Protein AF-A0A2S7N0W4-F1 (afdb_monomer)

Organism: NCBI:txid2064768

Radius of gyration: 21.71 Å; Cα contacts (8 Å, |Δi|>4): 90; chains: 1; bounding box: 69×55×44 Å

pLDDT: mean 78.43, std 17.87, 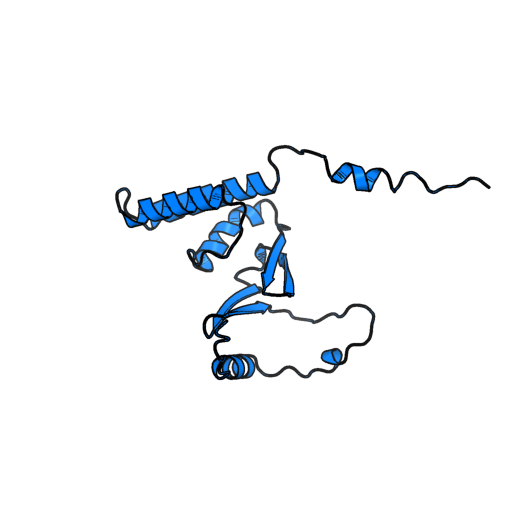range [34.09, 97.31]

Sequence (166 aa):
KIHQSSHARYFEDFLKFVEYGESKQEIMKNHVMEMVQEHIGEVYEPESEERRQFEEAIEIWADSPKRELQEKLSTEQVVEAAAQLVEREPEVELKMKLDSTSIKGLLADFGETIHLAKINNRYVLLIEADTILFEKGFSPIEFHKPDDLHQVIEKISKKSYEANTF

Structure (mmCIF, N/CA/C/O backbone):
data_AF-A0A2S7N0W4-F1
#
_entry.id   AF-A0A2S7N0W4-F1
#
loop_
_atom_site.group_PDB
_atom_site.id
_atom_site.type_symbol
_atom_site.label_atom_id
_atom_site.label_alt_id
_atom_site.label_comp_id
_atom_site.label_asym_id
_atom_site.label_entity_id
_atom_site.label_seq_id
_atom_site.pdbx_PDB_ins_code
_atom_site.Cartn_x
_atom_site.Cartn_y
_atom_site.Cartn_z
_atom_site.occupancy
_atom_site.B_iso_or_equiv
_atom_site.auth_seq_id
_atom_site.auth_comp_id
_atom_site.auth_asym_id
_atom_site.auth_atom_id
_atom_site.pdbx_PDB_model_num
ATOM 1 N N . LYS A 1 1 ? 53.381 -5.540 -13.254 1.00 44.50 1 LYS A N 1
ATOM 2 C CA . LYS A 1 1 ? 52.513 -5.237 -12.089 1.00 44.50 1 LYS A CA 1
ATOM 3 C C . LYS A 1 1 ? 52.206 -3.748 -12.100 1.00 44.50 1 LYS A C 1
ATOM 5 O O . LYS A 1 1 ? 53.117 -2.977 -11.843 1.00 44.50 1 LYS A O 1
ATOM 10 N N . ILE A 1 2 ? 50.973 -3.359 -12.419 1.00 34.09 2 ILE A N 1
ATOM 11 C CA . ILE A 1 2 ? 50.453 -2.008 -12.173 1.00 34.09 2 ILE A CA 1
ATOM 12 C C . ILE A 1 2 ? 49.062 -2.213 -11.571 1.00 34.09 2 ILE A C 1
ATOM 14 O O . ILE A 1 2 ? 48.232 -2.900 -12.160 1.00 34.09 2 ILE A O 1
ATOM 18 N N . HIS A 1 3 ? 48.877 -1.723 -10.347 1.00 39.50 3 HIS A N 1
ATOM 19 C CA . HIS A 1 3 ? 47.641 -1.832 -9.582 1.00 39.50 3 HIS A CA 1
ATOM 20 C C . HIS A 1 3 ? 46.567 -0.934 -10.205 1.00 39.50 3 HIS A C 1
ATOM 22 O O . HIS A 1 3 ? 46.646 0.287 -10.104 1.00 39.50 3 HIS A O 1
ATOM 28 N N . GLN A 1 4 ? 45.549 -1.540 -10.813 1.00 49.53 4 GLN A N 1
ATOM 29 C CA . GLN A 1 4 ? 44.242 -0.913 -10.977 1.00 49.53 4 GLN A CA 1
ATOM 30 C C . GLN A 1 4 ? 43.374 -1.293 -9.781 1.00 49.53 4 GLN A C 1
ATOM 32 O O . GLN A 1 4 ? 42.895 -2.420 -9.723 1.00 49.53 4 GLN A O 1
ATOM 37 N N . SER A 1 5 ? 43.191 -0.362 -8.843 1.00 45.81 5 SER A N 1
ATOM 38 C CA . SER A 1 5 ? 42.077 -0.362 -7.881 1.00 45.81 5 SER A CA 1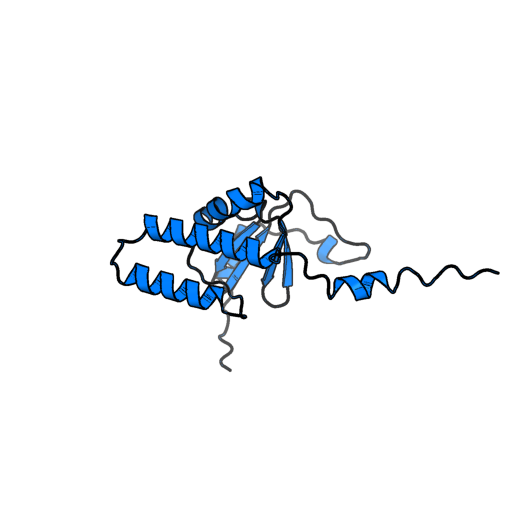
ATOM 39 C C . SER A 1 5 ? 42.255 0.784 -6.880 1.00 45.81 5 SER A C 1
ATOM 41 O O . SER A 1 5 ? 42.742 0.569 -5.772 1.00 45.81 5 SER A O 1
ATOM 43 N N . SER A 1 6 ? 41.883 2.010 -7.255 1.00 43.06 6 SER A N 1
ATOM 44 C CA . SER A 1 6 ? 41.698 3.080 -6.256 1.00 43.06 6 SER A CA 1
ATOM 45 C C . SER A 1 6 ? 40.728 4.204 -6.639 1.00 43.06 6 SER A C 1
ATOM 47 O O . SER A 1 6 ? 40.451 5.040 -5.791 1.00 43.06 6 SER A O 1
ATOM 49 N N . HIS A 1 7 ? 40.151 4.231 -7.847 1.00 39.88 7 HIS A N 1
ATOM 50 C CA . HIS A 1 7 ? 39.230 5.315 -8.239 1.00 39.88 7 HIS A CA 1
ATOM 51 C C . HIS A 1 7 ? 37.742 5.058 -7.936 1.00 39.88 7 HIS A C 1
ATOM 53 O O . HIS A 1 7 ? 36.959 5.998 -7.957 1.00 39.88 7 HIS A O 1
ATOM 59 N N . ALA A 1 8 ? 37.340 3.826 -7.599 1.00 47.44 8 ALA A N 1
ATOM 60 C CA . ALA A 1 8 ? 35.926 3.513 -7.355 1.00 47.44 8 ALA A CA 1
ATOM 61 C C . ALA A 1 8 ? 35.442 3.838 -5.926 1.00 47.44 8 ALA A C 1
ATOM 63 O O . ALA A 1 8 ? 34.251 4.021 -5.723 1.00 47.44 8 ALA A O 1
ATOM 64 N N . ARG A 1 9 ? 36.342 3.954 -4.934 1.00 45.31 9 ARG A N 1
ATOM 65 C CA . ARG A 1 9 ? 35.944 4.225 -3.534 1.00 45.31 9 ARG A CA 1
ATOM 66 C C . ARG A 1 9 ? 35.766 5.705 -3.193 1.00 45.31 9 ARG A C 1
ATOM 68 O O . ARG A 1 9 ? 35.124 6.006 -2.201 1.00 45.31 9 ARG A O 1
ATOM 75 N N . TYR A 1 10 ? 36.284 6.621 -4.012 1.00 41.38 10 TYR A N 1
ATOM 76 C CA . TYR A 1 10 ? 36.114 8.062 -3.787 1.00 41.38 10 TYR A CA 1
ATOM 77 C C . TYR A 1 10 ? 34.826 8.630 -4.406 1.00 41.38 10 TYR A C 1
ATOM 79 O O . TYR A 1 10 ? 34.428 9.730 -4.045 1.00 41.38 10 TYR A O 1
ATOM 87 N N . PHE A 1 11 ? 34.154 7.892 -5.298 1.00 37.53 11 PHE A N 1
ATOM 88 C CA . PHE A 1 11 ? 32.873 8.316 -5.878 1.00 37.53 11 PHE A CA 1
ATOM 89 C C . PHE A 1 11 ? 31.672 8.012 -4.966 1.00 37.53 11 PHE A C 1
ATOM 91 O O . PHE A 1 11 ? 30.728 8.797 -4.933 1.00 37.53 11 PHE A O 1
ATOM 98 N N . GLU A 1 12 ? 31.711 6.926 -4.184 1.00 41.00 12 GLU A N 1
ATOM 99 C CA . GLU A 1 12 ? 30.612 6.566 -3.268 1.00 41.00 12 GLU A CA 1
ATOM 100 C C . GLU A 1 12 ? 30.524 7.491 -2.044 1.00 41.00 12 GLU A C 1
ATOM 102 O O . GLU A 1 12 ? 29.425 7.808 -1.591 1.00 41.00 12 GLU A O 1
ATOM 107 N N . ASP A 1 13 ? 31.656 8.000 -1.549 1.00 43.09 13 ASP A N 1
ATOM 108 C CA . ASP A 1 13 ? 31.664 8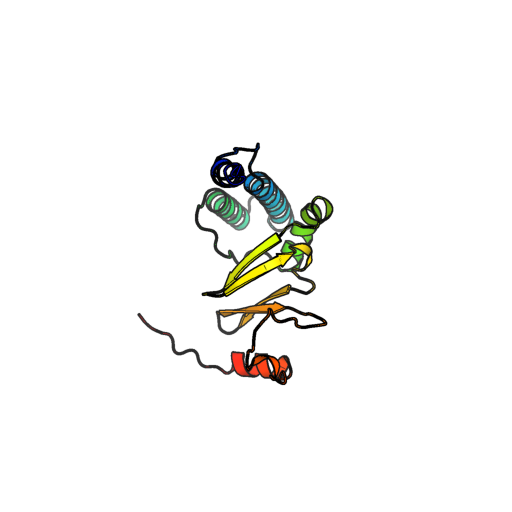.935 -0.416 1.00 43.09 13 ASP A CA 1
ATOM 109 C C . ASP A 1 13 ? 31.321 10.384 -0.815 1.00 43.09 13 ASP A C 1
ATOM 111 O O . ASP A 1 13 ? 30.942 11.181 0.043 1.00 43.09 13 ASP A O 1
ATOM 115 N N . PHE A 1 14 ? 31.370 10.724 -2.110 1.00 38.53 14 PHE A N 1
ATOM 116 C CA . PHE A 1 14 ? 30.989 12.050 -2.616 1.00 38.53 14 PHE A CA 1
ATOM 117 C C . PHE A 1 14 ? 29.483 12.205 -2.881 1.00 38.53 14 PHE A C 1
ATOM 119 O O . PHE A 1 14 ? 28.991 13.329 -2.884 1.00 38.53 14 PHE A O 1
ATOM 126 N N . LEU A 1 15 ? 28.720 11.111 -3.017 1.00 40.25 15 LEU A N 1
ATOM 127 C CA . LEU A 1 15 ? 27.255 11.166 -3.166 1.00 40.25 15 LEU A CA 1
ATOM 128 C C . LEU A 1 15 ? 26.507 11.451 -1.854 1.00 40.25 15 LEU A C 1
ATOM 130 O O . LEU A 1 15 ? 25.312 11.730 -1.882 1.00 40.25 15 LEU A O 1
ATOM 134 N N . LYS A 1 16 ? 27.192 11.428 -0.704 1.00 46.66 16 LYS A N 1
ATOM 135 C CA . LYS A 1 16 ? 26.603 11.823 0.588 1.00 46.66 16 LYS A CA 1
ATOM 136 C C . LYS A 1 16 ? 26.457 13.340 0.764 1.00 46.66 16 LYS A C 1
ATOM 138 O O . LYS A 1 16 ? 25.815 13.752 1.723 1.00 46.66 16 LYS A O 1
ATOM 143 N N . PHE A 1 17 ? 27.039 14.151 -0.128 1.00 43.16 17 PHE A N 1
ATOM 144 C CA . PHE A 1 17 ? 27.136 15.607 0.043 1.00 43.16 17 PHE A CA 1
ATOM 145 C C . PHE A 1 17 ? 26.900 16.423 -1.236 1.00 43.16 17 PHE A C 1
ATOM 147 O O . PHE A 1 17 ? 27.322 17.576 -1.300 1.00 43.16 17 PHE A O 1
ATOM 154 N N . VAL A 1 18 ? 26.235 15.872 -2.258 1.00 35.34 18 VAL A N 1
ATOM 155 C CA . VAL A 1 18 ? 25.816 16.705 -3.395 1.00 35.34 18 VAL A CA 1
ATOM 156 C C . VAL A 1 18 ? 24.429 17.279 -3.119 1.00 35.34 18 VAL A C 1
ATOM 158 O O . VAL A 1 18 ? 23.417 16.626 -3.364 1.00 35.34 18 VAL A O 1
ATOM 161 N N . GLU A 1 19 ? 24.402 18.501 -2.583 1.00 46.00 19 GLU A N 1
ATOM 162 C CA . GLU A 1 19 ? 23.231 19.384 -2.606 1.00 46.00 19 GLU A CA 1
ATOM 163 C C . GLU A 1 19 ? 22.902 19.706 -4.074 1.00 46.00 19 GLU A C 1
ATOM 165 O O . GLU A 1 19 ? 23.495 20.584 -4.701 1.00 46.00 19 GLU A O 1
ATOM 170 N N . TYR A 1 20 ? 21.992 18.925 -4.653 1.00 39.12 20 TYR A N 1
ATOM 171 C CA . TYR A 1 20 ? 21.408 19.172 -5.968 1.00 39.12 20 TYR A CA 1
ATOM 172 C C . TYR A 1 20 ? 20.078 19.908 -5.789 1.00 39.12 20 TYR A C 1
ATOM 174 O O . TYR A 1 20 ? 19.070 19.248 -5.566 1.00 39.12 20 TYR A O 1
ATOM 182 N N . GLY A 1 21 ? 20.078 21.240 -5.925 1.00 47.44 21 GLY A N 1
ATOM 183 C CA . GLY A 1 21 ? 18.851 22.054 -6.014 1.00 47.44 21 GLY A CA 1
ATOM 184 C C . GLY A 1 21 ? 17.870 21.858 -4.850 1.00 47.44 21 GLY A C 1
ATOM 185 O O . GLY A 1 21 ? 18.240 21.300 -3.820 1.00 47.44 21 GLY A O 1
ATOM 186 N N . GLU A 1 22 ? 16.617 22.301 -5.003 1.00 43.59 22 GLU A N 1
ATOM 187 C CA . GLU A 1 22 ? 15.536 21.769 -4.159 1.00 43.59 22 GLU A CA 1
ATOM 188 C C . GLU A 1 22 ? 15.622 20.241 -4.217 1.00 43.59 22 GLU A C 1
ATOM 190 O O . GLU A 1 22 ? 15.661 19.648 -5.303 1.00 43.59 22 GLU A O 1
ATOM 195 N N . SER A 1 23 ? 15.725 19.590 -3.059 1.00 64.88 23 SER A N 1
ATOM 196 C CA . SER A 1 23 ? 15.857 18.134 -3.035 1.00 64.88 23 SER A CA 1
ATOM 197 C C . SER A 1 23 ? 14.649 17.511 -3.752 1.00 64.88 23 SER A C 1
ATOM 199 O O . SER A 1 23 ? 13.545 18.045 -3.678 1.00 64.88 23 SER A O 1
ATOM 201 N N . LYS A 1 24 ? 14.787 16.349 -4.410 1.00 61.50 24 LYS A N 1
ATOM 202 C CA . LYS A 1 24 ? 13.616 15.625 -4.966 1.00 61.50 24 LYS A CA 1
ATOM 203 C C . LYS A 1 24 ? 12.465 15.496 -3.947 1.00 61.50 24 LYS A C 1
ATOM 205 O O . LYS A 1 24 ? 11.30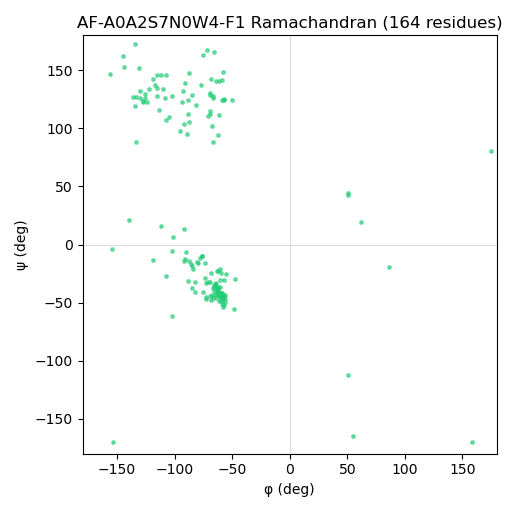1 15.451 -4.321 1.00 61.50 24 LYS A O 1
ATOM 210 N N . GLN A 1 25 ? 12.801 15.453 -2.655 1.00 62.12 25 GLN A N 1
ATOM 211 C CA . GLN A 1 25 ? 11.851 15.427 -1.544 1.00 62.12 25 GLN A CA 1
ATOM 212 C C . GLN A 1 25 ? 11.112 16.755 -1.335 1.00 62.12 25 GLN A C 1
ATOM 214 O O . GLN A 1 25 ? 9.962 16.742 -0.917 1.00 62.12 25 GLN A O 1
ATOM 219 N N . GLU A 1 26 ? 11.749 17.885 -1.615 1.00 70.62 26 GLU A N 1
ATOM 220 C CA . GLU A 1 26 ? 11.170 19.226 -1.533 1.00 70.62 26 GLU A CA 1
ATOM 221 C C . GLU A 1 26 ? 10.228 19.497 -2.708 1.00 70.62 26 GLU A C 1
ATOM 223 O O . GLU A 1 26 ? 9.110 19.952 -2.493 1.00 70.62 26 GLU A O 1
ATOM 228 N N . ILE A 1 27 ? 10.601 19.068 -3.918 1.00 69.62 27 ILE A N 1
ATOM 229 C CA . ILE A 1 27 ? 9.700 19.069 -5.085 1.00 69.62 27 ILE A CA 1
ATOM 230 C C . ILE A 1 27 ? 8.460 18.210 -4.796 1.00 69.62 27 ILE A C 1
ATOM 232 O O . ILE A 1 27 ? 7.330 18.641 -5.013 1.00 69.62 27 ILE A O 1
ATOM 236 N N . MET A 1 28 ? 8.670 17.012 -4.242 1.00 67.50 28 MET A N 1
ATOM 237 C CA . MET A 1 28 ? 7.593 16.115 -3.821 1.00 67.50 28 MET A CA 1
ATOM 238 C C . MET A 1 28 ? 6.710 16.746 -2.737 1.00 67.50 28 MET A C 1
ATOM 240 O O . MET A 1 28 ? 5.488 16.669 -2.818 1.00 67.50 28 MET A O 1
ATOM 244 N N . LYS A 1 29 ? 7.322 17.385 -1.730 1.00 72.38 29 LYS A N 1
ATOM 245 C CA . LYS A 1 29 ? 6.616 18.100 -0.659 1.00 72.38 29 LYS A CA 1
ATOM 246 C C . LYS A 1 29 ? 5.724 19.180 -1.259 1.00 72.38 29 LYS A C 1
ATOM 248 O O . LYS A 1 29 ? 4.533 19.170 -0.986 1.00 72.38 29 LYS A O 1
ATOM 253 N N . ASN A 1 30 ? 6.276 20.063 -2.088 1.00 75.81 30 ASN A N 1
ATOM 254 C CA . ASN A 1 30 ? 5.538 21.174 -2.687 1.00 75.81 30 ASN A CA 1
ATOM 255 C C . ASN A 1 30 ? 4.357 20.677 -3.526 1.00 75.81 30 ASN A C 1
ATOM 257 O O . ASN A 1 30 ? 3.258 21.205 -3.400 1.00 75.81 30 ASN A O 1
ATOM 261 N N . HIS A 1 31 ? 4.556 19.611 -4.302 1.00 70.44 31 HIS A N 1
ATOM 262 C CA . HIS A 1 31 ? 3.493 19.043 -5.123 1.00 70.44 31 HIS A CA 1
ATOM 263 C C . HIS A 1 31 ? 2.368 18.407 -4.294 1.00 70.44 31 HIS A C 1
ATOM 265 O O . HIS A 1 31 ? 1.194 18.640 -4.567 1.00 70.44 31 HIS A O 1
ATOM 271 N N . VAL A 1 32 ? 2.709 17.651 -3.243 1.00 72.06 32 VAL A N 1
ATOM 272 C CA . VAL A 1 32 ? 1.709 17.105 -2.309 1.00 72.06 32 VAL A CA 1
ATOM 273 C C . VAL A 1 32 ? 0.973 18.235 -1.587 1.00 72.06 32 VAL A C 1
ATOM 275 O O . VAL A 1 32 ? -0.237 18.161 -1.420 1.00 72.06 32 VAL A O 1
ATOM 278 N N . MET A 1 33 ? 1.672 19.297 -1.182 1.00 77.38 33 MET A N 1
ATOM 279 C CA . MET A 1 33 ? 1.057 20.457 -0.531 1.00 77.38 33 MET A CA 1
ATOM 280 C C . MET A 1 33 ? 0.041 21.158 -1.437 1.00 77.38 33 MET A C 1
ATOM 282 O O . MET A 1 33 ? -1.069 21.421 -0.989 1.00 77.38 33 MET A O 1
ATOM 286 N N . GLU A 1 34 ? 0.410 21.436 -2.688 1.00 76.25 34 GLU A N 1
ATOM 287 C CA . GLU A 1 34 ? -0.448 22.095 -3.683 1.00 76.25 34 GLU A CA 1
ATOM 288 C C . GLU A 1 34 ? -1.748 21.313 -3.895 1.00 76.25 34 GLU A C 1
ATOM 290 O O . GLU A 1 34 ? -2.844 21.828 -3.710 1.00 76.25 34 GLU A O 1
ATOM 295 N N . MET A 1 35 ? -1.620 20.023 -4.157 1.00 71.38 35 MET A N 1
ATOM 296 C CA . MET A 1 35 ? -2.735 19.104 -4.361 1.00 71.38 35 MET A CA 1
ATOM 297 C C . MET A 1 35 ? -3.628 18.948 -3.125 1.00 71.38 35 MET A C 1
ATOM 299 O O . MET A 1 35 ? -4.852 18.932 -3.239 1.00 71.38 35 MET A O 1
ATOM 303 N N . VAL A 1 36 ? -3.051 18.828 -1.926 1.00 73.56 36 VAL A N 1
ATOM 304 C CA . VAL A 1 36 ? -3.858 18.740 -0.703 1.00 73.56 36 VAL A CA 1
ATOM 30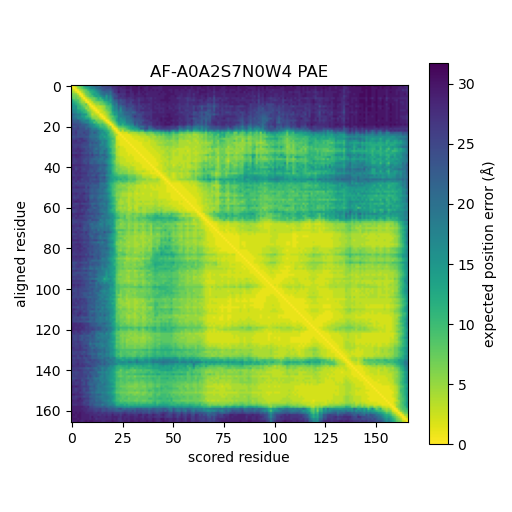5 C C . VAL A 1 36 ? -4.601 20.061 -0.465 1.00 73.56 36 VAL A C 1
ATOM 307 O O . VAL A 1 36 ? -5.756 20.036 -0.045 1.00 73.56 36 VAL A O 1
ATOM 310 N N . GLN A 1 37 ? -3.989 21.209 -0.769 1.00 76.44 37 GLN A N 1
ATOM 311 C CA . GLN A 1 37 ? -4.649 22.517 -0.699 1.00 76.44 37 GLN A CA 1
ATOM 312 C C . GLN A 1 37 ? -5.789 22.652 -1.716 1.00 76.44 37 GLN A C 1
ATOM 314 O O . GLN A 1 37 ? -6.866 23.125 -1.348 1.00 76.44 37 GLN A O 1
ATOM 319 N N . GLU A 1 38 ? -5.585 22.212 -2.960 1.00 76.00 38 GLU A N 1
ATOM 320 C CA . GLU A 1 38 ? -6.640 22.139 -3.981 1.00 76.00 38 GLU A CA 1
ATOM 321 C C . GLU A 1 38 ? -7.807 21.282 -3.479 1.00 76.00 38 GLU A C 1
ATOM 323 O O . GLU A 1 38 ? -8.949 21.741 -3.450 1.00 76.00 38 GLU A O 1
ATOM 328 N N . HIS A 1 39 ? -7.508 20.091 -2.958 1.00 72.81 39 HIS A N 1
ATOM 329 C CA . HIS A 1 39 ? -8.506 19.169 -2.430 1.00 72.81 39 HIS A CA 1
ATOM 330 C C . HIS A 1 39 ? -9.316 19.752 -1.258 1.00 72.81 39 HIS A C 1
ATOM 332 O O . HIS A 1 39 ? -10.542 19.628 -1.214 1.00 72.81 39 HIS A O 1
ATOM 338 N N . ILE A 1 40 ? -8.658 20.430 -0.312 1.00 75.19 40 ILE A N 1
ATOM 339 C CA . ILE A 1 40 ? -9.346 21.131 0.783 1.00 75.19 40 ILE A CA 1
ATOM 340 C C . ILE A 1 40 ? -10.307 22.185 0.232 1.00 75.19 40 ILE A C 1
ATOM 342 O O . ILE A 1 40 ? -11.422 22.324 0.738 1.00 75.19 40 ILE A O 1
ATOM 346 N N . GLY A 1 41 ? -9.863 22.932 -0.782 1.00 78.06 41 GLY A N 1
ATOM 347 C CA . GLY A 1 41 ? -10.649 23.978 -1.424 1.00 78.06 41 GLY A CA 1
ATOM 348 C C . GLY A 1 41 ? -11.942 23.465 -2.053 1.00 78.06 41 GLY A C 1
ATOM 349 O O . GLY A 1 41 ? -12.923 24.206 -2.087 1.00 78.06 41 GLY A O 1
ATOM 350 N N . GLU A 1 42 ? -11.954 22.214 -2.510 1.00 77.88 42 GLU A N 1
ATOM 351 C CA . GLU A 1 42 ? -13.125 21.565 -3.104 1.00 77.88 42 GLU A CA 1
ATOM 352 C C . GLU A 1 42 ? -14.064 20.937 -2.067 1.00 77.88 42 GLU A C 1
ATOM 354 O O . GLU A 1 42 ? -15.283 20.965 -2.242 1.00 77.88 42 GLU A O 1
ATOM 359 N N . VAL A 1 43 ? -13.516 20.358 -0.994 1.00 76.62 43 VAL A N 1
ATOM 360 C CA . VAL A 1 43 ? -14.299 19.578 -0.018 1.00 76.62 43 VAL A CA 1
ATOM 361 C C . VAL A 1 43 ? -14.874 20.430 1.110 1.00 76.62 43 VAL A C 1
ATOM 363 O O . VAL A 1 43 ? -15.947 20.104 1.623 1.00 76.62 43 VAL A O 1
ATOM 366 N N . TYR A 1 44 ? -14.191 21.503 1.514 1.00 80.75 44 TYR A N 1
ATOM 367 C CA . TYR A 1 44 ? -14.560 22.276 2.699 1.00 80.75 44 TYR A CA 1
ATOM 368 C C . TYR A 1 44 ? -14.907 23.734 2.386 1.00 80.75 44 TYR A C 1
ATOM 370 O O . TYR A 1 44 ? -14.250 24.410 1.592 1.00 80.75 44 TYR A O 1
ATOM 378 N N . GLU A 1 45 ? -15.906 24.251 3.105 1.00 85.50 45 GLU A N 1
ATOM 379 C CA . GLU A 1 45 ? -16.283 25.665 3.058 1.00 85.50 45 GLU A CA 1
ATOM 380 C C . GLU A 1 45 ? -15.094 26.571 3.461 1.00 85.50 45 GLU A C 1
ATOM 382 O O . GLU A 1 45 ? -14.357 26.237 4.392 1.00 85.50 45 GLU A O 1
ATOM 387 N N . PRO A 1 46 ? -14.884 27.735 2.815 1.00 80.44 46 PRO A N 1
ATOM 388 C CA . PRO A 1 46 ? -13.693 28.568 3.030 1.00 80.44 46 PRO A CA 1
ATOM 389 C C . PRO A 1 46 ? -13.437 29.024 4.471 1.00 80.44 46 PRO A C 1
ATOM 391 O O . PRO A 1 46 ? -12.287 29.195 4.858 1.00 80.44 46 PRO A O 1
ATOM 394 N N . GLU A 1 47 ? -14.489 29.217 5.265 1.00 86.12 47 GLU A N 1
ATOM 395 C CA . GLU A 1 47 ? -14.397 29.669 6.662 1.00 86.12 47 GLU A CA 1
ATOM 396 C C . GLU A 1 47 ? -14.810 28.574 7.659 1.00 86.12 47 GLU A C 1
ATOM 398 O O . GLU A 1 47 ? -15.099 28.857 8.823 1.00 86.12 47 GLU A O 1
ATOM 403 N N . SER A 1 48 ? -14.878 27.320 7.205 1.00 89.75 48 SER A N 1
ATOM 404 C CA . SER A 1 48 ? -15.214 26.192 8.069 1.00 89.75 48 SER A CA 1
ATOM 405 C C . SER A 1 48 ? -14.096 25.937 9.084 1.00 89.75 48 SER A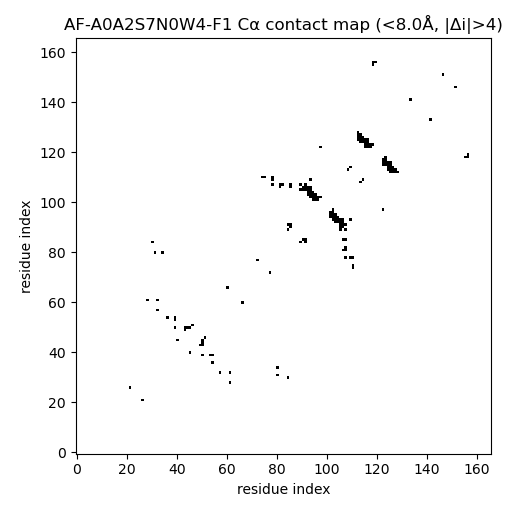 C 1
ATOM 407 O O . SER A 1 48 ? -12.902 26.047 8.796 1.00 89.75 48 SER A O 1
ATOM 409 N N . GLU A 1 49 ? -14.496 25.573 10.299 1.00 85.69 49 GLU A N 1
ATOM 410 C CA . GLU A 1 49 ? -13.550 25.211 11.353 1.00 85.69 49 GLU A CA 1
ATOM 411 C C . GLU A 1 49 ? -12.796 23.920 10.984 1.00 85.69 49 GLU A C 1
ATOM 413 O O . GLU A 1 49 ? -11.601 23.800 11.245 1.00 85.69 49 GLU A O 1
ATOM 418 N N . GLU A 1 50 ? -13.456 22.982 10.298 1.00 81.00 50 GLU A N 1
ATOM 419 C CA . GLU A 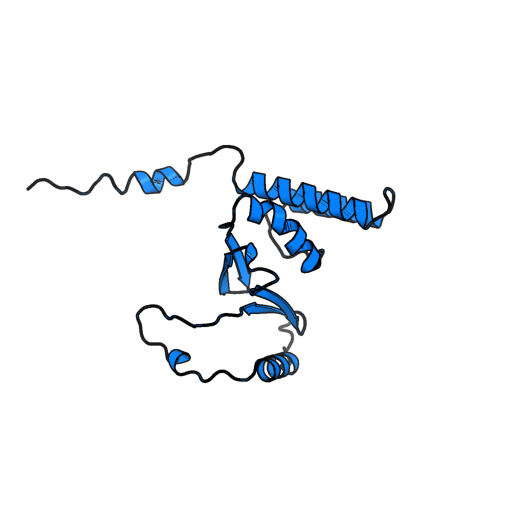1 50 ? -12.842 21.750 9.793 1.00 81.00 50 GLU A CA 1
ATOM 420 C C . GLU A 1 50 ? -11.734 22.029 8.771 1.00 81.00 50 GLU A C 1
ATOM 422 O O . GLU A 1 50 ? -10.667 21.416 8.845 1.00 81.00 50 GLU A O 1
ATOM 427 N N . ARG A 1 51 ? -11.955 22.983 7.856 1.00 84.12 51 ARG A N 1
ATOM 428 C CA . ARG A 1 51 ? -10.947 23.431 6.888 1.00 84.12 51 ARG A CA 1
ATOM 429 C C . ARG A 1 51 ? -9.708 23.965 7.590 1.00 84.12 51 ARG A C 1
ATOM 431 O O . ARG A 1 51 ? -8.598 23.520 7.306 1.00 84.12 51 ARG A O 1
ATOM 438 N N . ARG A 1 52 ? -9.908 24.881 8.538 1.00 84.25 52 ARG A N 1
ATOM 439 C CA . ARG A 1 52 ? -8.822 25.517 9.287 1.00 84.25 52 ARG A CA 1
ATOM 440 C C . ARG A 1 52 ? -7.994 24.497 10.069 1.00 84.25 52 ARG A C 1
ATOM 442 O O . ARG A 1 52 ? -6.769 24.561 10.053 1.00 84.25 52 ARG A O 1
ATOM 449 N N . GLN A 1 53 ? -8.654 23.536 10.716 1.00 83.25 53 GLN A N 1
ATOM 450 C CA . GLN A 1 53 ? -7.979 22.450 11.433 1.00 83.25 53 GLN A CA 1
ATOM 451 C C . GLN A 1 53 ? -7.180 21.543 10.494 1.00 83.25 53 GLN A C 1
ATOM 453 O O . GLN A 1 53 ? -6.105 21.067 10.861 1.00 8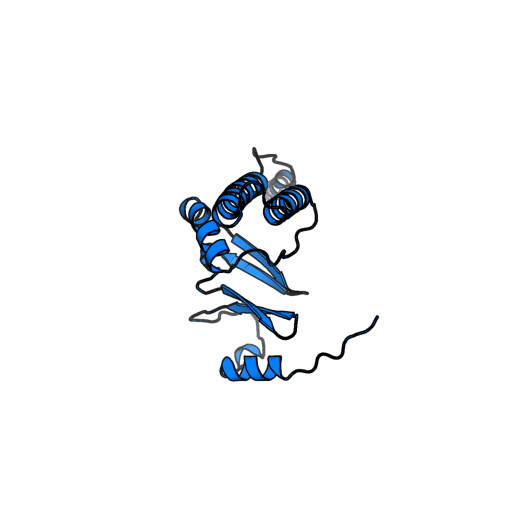3.25 53 GLN A O 1
ATOM 458 N N . PHE A 1 54 ? -7.690 21.290 9.288 1.00 78.69 54 PHE A N 1
ATOM 459 C CA . PHE A 1 54 ? -6.979 20.503 8.289 1.00 78.69 54 PHE A CA 1
ATOM 460 C C . PHE A 1 54 ? -5.748 21.257 7.768 1.00 78.69 54 PHE A C 1
ATOM 462 O O . PHE A 1 54 ? -4.662 20.684 7.742 1.00 78.69 54 PHE A O 1
ATOM 469 N N . GLU A 1 55 ? -5.891 22.533 7.403 1.00 82.94 55 GLU A N 1
ATOM 470 C CA . GLU A 1 55 ? -4.787 23.389 6.944 1.00 82.94 55 GLU A CA 1
ATOM 471 C C . GLU A 1 55 ? -3.661 23.459 7.991 1.00 82.94 55 GLU A C 1
ATOM 473 O O . GLU A 1 55 ? -2.504 23.186 7.666 1.00 82.94 55 GLU A O 1
ATOM 478 N N . GLU A 1 56 ? -3.999 23.682 9.266 1.00 83.69 56 GLU A N 1
ATOM 479 C CA . GLU A 1 56 ? -3.035 23.661 10.376 1.00 83.69 56 GLU A CA 1
ATOM 480 C C . GLU A 1 56 ? -2.343 22.291 10.516 1.00 83.69 56 GLU A C 1
ATOM 482 O O . GLU A 1 56 ? -1.125 22.209 10.696 1.00 83.69 56 GLU A O 1
ATOM 487 N N . ALA A 1 57 ? -3.087 21.187 10.380 1.00 79.12 57 ALA A N 1
ATOM 488 C CA . ALA A 1 57 ? -2.519 19.842 10.448 1.00 79.12 57 ALA A CA 1
ATOM 489 C C . ALA A 1 57 ? -1.531 19.556 9.303 1.00 79.12 57 ALA A C 1
ATOM 491 O O . ALA A 1 57 ? -0.526 18.872 9.522 1.00 79.12 57 ALA A O 1
ATOM 492 N N . ILE A 1 58 ? -1.783 20.079 8.099 1.00 78.62 58 ILE A N 1
ATOM 493 C CA . ILE A 1 58 ? -0.854 19.944 6.974 1.00 78.62 58 ILE A CA 1
ATOM 494 C C . ILE A 1 58 ? 0.406 20.766 7.220 1.00 78.62 58 ILE A C 1
ATOM 496 O O . ILE A 1 58 ? 1.492 20.251 6.978 1.00 78.62 58 ILE A O 1
ATOM 500 N N . GLU A 1 59 ? 0.301 22.007 7.697 1.00 80.31 59 GLU A N 1
ATOM 501 C CA . GLU A 1 59 ? 1.478 22.835 8.000 1.00 80.31 59 GLU A CA 1
ATOM 502 C C . GLU A 1 59 ? 2.384 22.140 9.026 1.00 80.31 59 GLU A C 1
ATOM 504 O O . GLU A 1 59 ? 3.593 22.004 8.823 1.00 80.31 59 GLU A O 1
ATOM 509 N N . ILE A 1 60 ? 1.786 21.574 10.078 1.00 80.12 60 ILE A N 1
ATOM 510 C CA . ILE A 1 60 ? 2.507 20.770 11.071 1.00 80.12 60 ILE A CA 1
ATOM 511 C C . ILE A 1 60 ? 3.136 19.525 10.421 1.00 80.12 60 ILE A C 1
ATOM 513 O O . ILE A 1 60 ? 4.280 19.174 10.722 1.00 80.12 60 ILE A O 1
ATOM 517 N N . TRP A 1 61 ? 2.426 18.840 9.521 1.00 79.19 61 TRP A N 1
ATOM 518 C CA . TRP A 1 61 ? 2.944 17.673 8.796 1.00 79.19 61 TRP A CA 1
ATOM 519 C C . TRP A 1 61 ? 4.084 18.024 7.826 1.00 79.19 61 TRP A C 1
ATOM 521 O O . TRP A 1 61 ? 5.044 17.256 7.684 1.00 79.19 61 TRP A O 1
ATOM 531 N N . ALA A 1 62 ? 4.002 19.174 7.164 1.00 75.31 62 ALA A N 1
ATOM 532 C CA . ALA A 1 62 ? 4.969 19.669 6.194 1.00 75.31 62 ALA A CA 1
ATOM 533 C C . ALA A 1 62 ? 6.349 19.846 6.841 1.00 75.31 62 ALA A C 1
ATOM 535 O O . ALA A 1 62 ? 7.371 19.520 6.219 1.00 75.31 62 ALA A O 1
ATOM 536 N N . ASP A 1 63 ? 6.359 20.281 8.100 1.00 77.25 63 ASP A N 1
ATOM 537 C CA . ASP A 1 63 ? 7.562 20.572 8.880 1.00 77.25 63 ASP A CA 1
ATOM 538 C C . ASP A 1 63 ? 7.921 19.468 9.888 1.00 77.25 63 ASP A C 1
ATOM 540 O O . ASP A 1 63 ? 8.997 19.483 10.492 1.00 77.25 63 ASP A O 1
ATOM 544 N N . SER A 1 64 ? 7.066 18.452 10.036 1.00 71.12 64 SER A N 1
ATOM 545 C CA . SER A 1 64 ? 7.345 17.296 10.881 1.00 71.12 64 SER A CA 1
ATOM 546 C C . SER A 1 64 ? 8.460 16.418 10.286 1.00 71.12 64 S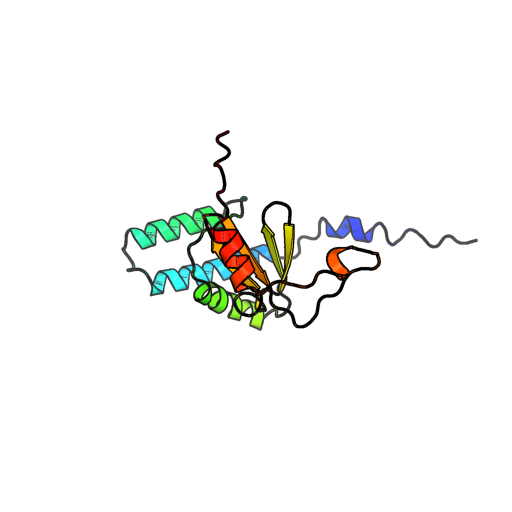ER A C 1
ATOM 548 O O . SER A 1 64 ? 8.350 15.940 9.151 1.00 71.12 64 SER A O 1
ATOM 550 N N . PRO A 1 65 ? 9.504 16.080 11.069 1.00 64.88 65 PRO A N 1
ATOM 551 C CA . PRO A 1 65 ? 10.500 15.088 10.668 1.00 64.88 65 PRO A CA 1
ATOM 552 C C . PRO A 1 65 ? 9.957 13.651 10.738 1.00 64.88 65 PRO A C 1
ATOM 554 O O . PRO A 1 65 ? 10.566 12.730 10.191 1.00 64.88 65 PRO A O 1
ATOM 557 N N . LYS A 1 66 ? 8.827 13.430 11.424 1.00 68.69 66 LYS A N 1
ATOM 558 C CA . LYS A 1 66 ? 8.164 12.126 11.502 1.00 68.69 66 LYS A CA 1
ATOM 559 C C . LYS A 1 66 ? 7.190 11.973 10.341 1.00 68.69 66 LYS A C 1
ATOM 561 O O . LYS A 1 66 ? 6.279 12.783 10.182 1.00 68.69 66 LYS A O 1
ATOM 566 N N . ARG A 1 67 ? 7.365 10.905 9.564 1.00 72.81 67 ARG A N 1
ATOM 567 C CA . ARG A 1 67 ? 6.453 10.504 8.491 1.00 72.81 67 ARG A CA 1
ATOM 568 C C . ARG A 1 67 ? 5.635 9.307 8.967 1.00 72.81 67 ARG A C 1
ATOM 570 O O . ARG A 1 67 ? 6.173 8.218 9.138 1.00 72.81 67 ARG A O 1
ATOM 577 N N . GLU A 1 68 ? 4.350 9.539 9.198 1.00 77.31 68 GLU A N 1
ATOM 578 C CA . GLU A 1 68 ? 3.366 8.538 9.619 1.00 77.31 68 GLU A CA 1
ATOM 579 C C . GLU A 1 68 ? 2.128 8.650 8.720 1.00 77.31 68 GLU A C 1
ATOM 581 O O . GLU A 1 68 ? 1.842 9.730 8.191 1.00 77.31 68 GLU A O 1
ATOM 586 N N . LEU A 1 69 ? 1.404 7.545 8.528 1.00 82.81 69 LEU A N 1
ATOM 587 C CA . LEU A 1 69 ? 0.172 7.544 7.739 1.00 82.81 69 LEU A CA 1
ATOM 588 C C . LEU A 1 69 ? -0.905 8.376 8.453 1.00 82.81 69 LEU A C 1
ATOM 590 O O . LEU A 1 69 ? -1.197 8.125 9.617 1.00 82.81 69 LEU A O 1
ATOM 594 N N . GLN A 1 70 ? -1.490 9.350 7.750 1.00 82.00 70 GLN A N 1
ATOM 595 C CA . GLN A 1 70 ? -2.437 10.310 8.339 1.00 82.00 70 GLN A CA 1
ATOM 596 C C . GLN A 1 70 ? -3.916 9.885 8.237 1.00 82.00 70 GLN A C 1
ATOM 598 O O . GLN A 1 70 ? -4.755 10.475 8.912 1.00 82.00 70 GLN A O 1
ATOM 603 N N . GLU A 1 71 ? -4.245 8.889 7.401 1.00 85.19 71 GLU A N 1
ATOM 604 C CA . GLU A 1 71 ? -5.623 8.408 7.154 1.00 85.19 71 GLU A CA 1
ATOM 605 C C . GLU A 1 71 ? -6.625 9.540 6.803 1.00 85.19 71 GLU A C 1
ATOM 607 O O . GLU A 1 71 ? -7.738 9.579 7.323 1.00 85.19 71 GLU A O 1
ATOM 612 N N . LYS A 1 72 ? -6.220 10.497 5.948 1.00 79.44 72 LYS A N 1
ATOM 613 C CA . LYS A 1 72 ? -7.043 11.672 5.575 1.00 79.44 72 LYS A CA 1
ATOM 614 C C . LYS A 1 72 ? -7.619 11.656 4.165 1.00 79.44 72 LYS A C 1
ATOM 616 O O . LYS A 1 72 ? -8.642 12.292 3.949 1.00 79.44 72 LYS A O 1
ATOM 621 N N . LEU A 1 73 ? -6.962 10.966 3.238 1.00 78.94 73 LEU A N 1
ATOM 622 C CA . LEU A 1 73 ? -7.361 10.898 1.836 1.00 78.94 73 LEU A CA 1
ATOM 623 C C . LEU A 1 73 ? -7.829 9.483 1.497 1.00 78.94 73 LEU A C 1
ATOM 625 O O . LEU A 1 73 ? -7.294 8.508 2.038 1.00 78.94 73 LEU A O 1
ATOM 629 N N . SER A 1 74 ? -8.815 9.378 0.609 1.00 85.31 74 SER A N 1
ATOM 630 C CA . SER A 1 74 ? -9.225 8.106 0.015 1.00 85.31 74 SER A CA 1
ATOM 631 C C . SER A 1 74 ? -8.174 7.598 -0.974 1.00 85.31 74 SER A C 1
ATOM 633 O O . SER A 1 74 ? -7.263 8.325 -1.374 1.00 85.31 74 SER A O 1
ATOM 635 N N . THR A 1 75 ? -8.294 6.335 -1.387 1.00 90.31 75 THR A N 1
ATOM 636 C CA . THR A 1 75 ? -7.420 5.776 -2.424 1.00 90.31 75 THR A CA 1
ATOM 637 C C . THR A 1 75 ? -7.547 6.555 -3.729 1.00 90.31 75 THR A C 1
ATOM 639 O O . THR A 1 75 ? -6.522 6.898 -4.305 1.00 90.31 75 THR A O 1
ATOM 642 N N . GLU A 1 76 ? -8.765 6.891 -4.159 1.00 88.06 76 GLU A N 1
ATOM 643 C CA . GLU A 1 76 ? -9.007 7.648 -5.393 1.00 88.06 76 GLU A CA 1
ATOM 644 C C . GLU A 1 76 ? -8.315 9.011 -5.348 1.00 88.06 76 GLU A C 1
ATOM 646 O O . GLU A 1 76 ? -7.578 9.355 -6.265 1.00 88.06 76 GLU A O 1
ATOM 651 N N . GLN A 1 77 ? -8.451 9.732 -4.233 1.00 79.12 77 GLN A N 1
ATOM 652 C CA . GLN A 1 77 ? -7.812 11.035 -4.045 1.00 79.12 77 GLN A CA 1
ATOM 653 C C . GLN A 1 77 ? -6.286 10.938 -4.093 1.00 79.12 77 GLN A C 1
ATOM 655 O O . GLN A 1 77 ? -5.643 11.800 -4.678 1.00 79.12 77 GLN A O 1
ATOM 660 N N . VAL A 1 78 ? -5.692 9.890 -3.508 1.00 82.69 78 VAL A N 1
ATOM 661 C CA . VAL A 1 78 ? -4.236 9.651 -3.563 1.00 82.69 78 VAL A CA 1
ATOM 662 C C . VAL A 1 78 ? -3.770 9.261 -4.972 1.00 82.69 78 VAL A C 1
ATOM 664 O O . VAL A 1 78 ? -2.651 9.598 -5.359 1.00 82.69 78 VAL A O 1
ATOM 667 N N . VAL A 1 79 ? -4.599 8.569 -5.749 1.00 87.25 79 VAL A N 1
ATOM 668 C CA . VAL A 1 79 ? -4.289 8.215 -7.142 1.00 87.25 79 VAL A CA 1
ATOM 669 C C . VAL A 1 79 ? -4.363 9.442 -8.050 1.00 87.25 79 VAL A C 1
ATOM 671 O O . VAL A 1 79 ? -3.428 9.691 -8.807 1.00 87.25 79 VAL A O 1
ATOM 674 N N . GLU A 1 80 ? -5.424 10.242 -7.944 1.00 81.38 80 GLU A N 1
ATOM 675 C CA . GLU A 1 80 ? -5.597 11.492 -8.702 1.00 81.38 80 GLU A CA 1
ATOM 676 C C . GLU A 1 80 ? -4.445 12.464 -8.440 1.00 81.38 80 GLU A C 1
ATOM 678 O O . GLU A 1 80 ? -3.813 12.981 -9.361 1.00 81.38 80 GLU A O 1
ATOM 683 N N . ALA A 1 81 ? -4.116 12.619 -7.164 1.00 73.56 81 ALA A N 1
ATOM 684 C CA . ALA A 1 81 ? -2.925 13.275 -6.664 1.00 73.56 81 ALA A CA 1
ATOM 685 C C . ALA A 1 81 ? -1.633 12.805 -7.349 1.00 73.56 81 ALA A C 1
ATOM 687 O O . ALA A 1 81 ? -0.853 13.595 -7.887 1.00 73.56 81 ALA A O 1
ATOM 688 N N . ALA A 1 82 ? -1.384 11.498 -7.315 1.00 79.12 82 ALA A N 1
ATOM 689 C CA . ALA A 1 82 ? -0.167 10.914 -7.852 1.00 79.12 82 ALA A CA 1
ATOM 690 C C . ALA A 1 82 ? -0.088 11.009 -9.382 1.00 79.12 82 ALA A C 1
ATOM 692 O O . ALA A 1 82 ? 1.019 11.003 -9.921 1.00 79.12 82 ALA A O 1
ATOM 693 N N . ALA A 1 83 ? -1.217 11.120 -10.087 1.00 83.69 83 ALA A N 1
ATOM 694 C CA . ALA A 1 83 ? -1.264 11.091 -11.546 1.00 83.69 83 ALA A CA 1
ATOM 695 C C . ALA A 1 83 ? -0.387 12.174 -12.192 1.00 83.69 83 ALA A C 1
ATOM 697 O O . ALA A 1 83 ? 0.384 11.867 -13.099 1.00 83.69 83 ALA A O 1
ATOM 698 N N . GLN A 1 84 ? -0.429 13.414 -11.689 1.00 75.75 84 GLN A N 1
ATOM 699 C CA . GLN A 1 84 ? 0.381 14.516 -12.233 1.00 75.75 84 GLN A CA 1
ATOM 700 C C . GLN A 1 84 ? 1.888 14.260 -12.092 1.00 75.75 84 GLN A C 1
ATOM 702 O O . GLN A 1 84 ? 2.691 14.609 -12.961 1.00 75.75 84 GLN A O 1
ATOM 707 N N . LEU A 1 85 ? 2.280 13.648 -10.979 1.00 75.00 85 LEU A N 1
ATOM 708 C CA . LEU A 1 85 ? 3.659 13.302 -10.685 1.00 75.00 85 LEU A CA 1
ATOM 709 C C . LEU A 1 85 ? 4.136 12.125 -11.535 1.00 75.00 85 LEU A C 1
ATOM 711 O O . LEU A 1 85 ? 5.217 12.194 -12.113 1.00 75.00 85 LEU A O 1
ATOM 715 N N . VAL A 1 86 ? 3.318 11.079 -11.645 1.00 86.62 86 VAL A N 1
ATOM 716 C CA . VAL A 1 86 ? 3.586 9.899 -12.476 1.00 86.62 86 VAL A CA 1
ATOM 717 C C . VAL A 1 86 ? 3.662 10.276 -13.958 1.00 86.62 86 VAL A C 1
ATOM 719 O O . VAL A 1 86 ? 4.503 9.744 -14.677 1.00 86.62 86 VAL A O 1
ATOM 722 N N . GLU A 1 87 ? 2.850 11.226 -14.427 1.00 86.31 87 GLU A N 1
ATOM 723 C CA . GLU A 1 87 ? 2.908 11.723 -15.808 1.00 86.31 87 GLU A CA 1
ATOM 724 C C . GLU A 1 87 ? 4.258 12.393 -16.120 1.00 86.31 87 GLU A C 1
ATOM 726 O O . GLU A 1 87 ? 4.801 12.238 -17.216 1.00 86.31 87 GLU A O 1
ATOM 731 N N . ARG A 1 88 ? 4.829 13.115 -15.148 1.00 83.06 88 ARG A N 1
ATOM 732 C CA . ARG A 1 88 ? 6.124 13.804 -15.288 1.00 83.06 88 ARG A CA 1
ATOM 733 C C . ARG A 1 88 ? 7.318 12.876 -15.052 1.00 83.06 88 ARG A C 1
ATOM 735 O O . ARG A 1 88 ? 8.316 12.977 -15.764 1.00 83.06 88 ARG A O 1
ATOM 742 N N . GLU A 1 89 ? 7.236 11.999 -14.055 1.00 85.06 89 GLU A N 1
ATOM 743 C CA . GLU A 1 89 ? 8.267 11.028 -13.669 1.00 85.06 89 GLU A CA 1
ATOM 744 C C . GLU A 1 89 ? 7.606 9.644 -13.456 1.00 85.06 89 GLU A C 1
ATOM 746 O O . GLU A 1 89 ? 7.223 9.293 -12.339 1.00 85.06 89 GLU A O 1
ATOM 751 N N . PRO A 1 90 ? 7.484 8.817 -14.516 1.00 88.81 90 PRO A N 1
ATOM 752 C CA . PRO A 1 90 ? 6.798 7.519 -14.438 1.00 88.81 90 PRO A CA 1
ATOM 753 C C . PRO A 1 90 ? 7.452 6.507 -13.491 1.00 88.81 90 PRO A C 1
ATOM 755 O O . PRO A 1 90 ? 6.807 5.577 -13.017 1.00 88.81 90 PRO A O 1
ATOM 758 N N . GLU A 1 91 ? 8.745 6.682 -13.211 1.00 89.31 91 GLU A N 1
ATOM 759 C CA . GLU A 1 91 ? 9.539 5.790 -12.361 1.00 89.31 91 GLU A CA 1
ATOM 760 C C . GLU A 1 91 ? 9.560 6.220 -10.883 1.00 89.31 91 GLU A C 1
ATOM 762 O O . GLU A 1 91 ? 10.389 5.736 -10.107 1.00 89.31 91 GLU A O 1
ATOM 767 N N . VAL A 1 92 ? 8.679 7.140 -10.465 1.00 85.12 92 VAL A N 1
ATOM 768 C CA . VAL A 1 92 ? 8.592 7.556 -9.058 1.00 85.12 92 VAL A CA 1
ATOM 769 C C . VAL A 1 92 ? 8.334 6.344 -8.171 1.00 85.12 92 VAL A C 1
ATOM 771 O O . VAL A 1 92 ? 7.373 5.597 -8.343 1.00 85.12 92 VAL A O 1
ATOM 774 N N . GLU A 1 93 ? 9.213 6.161 -7.188 1.00 87.00 93 GLU A N 1
ATOM 775 C CA . GLU A 1 93 ? 9.186 5.001 -6.307 1.00 87.00 93 GLU A CA 1
ATOM 776 C C . GLU A 1 93 ? 8.219 5.210 -5.132 1.00 87.00 93 GLU A C 1
ATOM 778 O O . GLU A 1 93 ? 8.353 6.158 -4.354 1.00 87.00 93 GLU A O 1
ATOM 783 N N . LEU A 1 94 ? 7.324 4.248 -4.921 1.00 87.75 94 LEU A N 1
ATOM 784 C CA . LEU A 1 94 ? 6.602 4.070 -3.668 1.00 87.75 94 LEU A CA 1
ATOM 785 C C . LEU A 1 94 ? 7.496 3.319 -2.678 1.00 87.75 94 LEU A C 1
ATOM 787 O O . LEU A 1 94 ? 7.902 2.180 -2.924 1.00 87.75 94 LEU A O 1
ATOM 791 N N . LYS A 1 95 ? 7.789 3.942 -1.532 1.00 88.62 95 LYS A N 1
ATOM 792 C CA . LYS A 1 95 ? 8.539 3.322 -0.430 1.00 88.62 95 LYS A CA 1
ATOM 793 C C . LYS A 1 95 ? 7.774 3.447 0.871 1.00 88.62 95 LYS A C 1
ATOM 795 O O . LYS A 1 95 ? 7.499 4.552 1.327 1.00 88.62 95 LYS A O 1
ATOM 800 N N . MET A 1 96 ? 7.502 2.315 1.507 1.00 86.69 96 MET A N 1
ATOM 801 C CA . MET A 1 96 ? 6.874 2.280 2.825 1.00 86.69 96 MET A CA 1
ATOM 802 C C . MET A 1 96 ? 7.404 1.121 3.662 1.00 86.69 96 MET A C 1
ATOM 804 O O . MET A 1 96 ? 7.990 0.167 3.145 1.00 86.69 96 MET A O 1
ATOM 808 N N . LYS A 1 97 ? 7.194 1.206 4.975 1.00 87.75 97 LYS A N 1
ATOM 809 C CA . LYS A 1 97 ? 7.544 0.148 5.917 1.00 87.75 97 LYS A CA 1
ATOM 810 C C . LYS A 1 97 ? 6.305 -0.261 6.704 1.00 87.75 97 LYS A C 1
ATOM 812 O O . LYS A 1 97 ? 5.698 0.581 7.359 1.00 87.75 97 LYS A O 1
ATOM 817 N N . LEU A 1 98 ? 5.956 -1.541 6.641 1.00 87.38 98 LEU A N 1
ATOM 818 C CA . LEU A 1 98 ? 4.911 -2.157 7.456 1.00 87.38 98 LEU A CA 1
ATOM 819 C C . LEU A 1 98 ? 5.598 -3.043 8.495 1.00 87.38 98 LEU A C 1
ATOM 821 O O . LEU A 1 98 ? 6.150 -4.091 8.159 1.00 87.38 98 LEU A O 1
ATOM 825 N N . ASP A 1 99 ? 5.605 -2.602 9.752 1.00 88.56 99 ASP A N 1
ATOM 826 C CA . ASP A 1 99 ? 6.376 -3.212 10.841 1.00 88.56 99 ASP A CA 1
ATOM 827 C C . ASP A 1 99 ? 7.857 -3.423 10.461 1.00 88.56 99 ASP A C 1
ATOM 829 O O . ASP A 1 99 ? 8.608 -2.460 10.304 1.00 88.56 99 ASP A O 1
ATOM 833 N N . SER A 1 100 ? 8.311 -4.671 10.321 1.00 91.12 100 SER A N 1
ATOM 834 C CA . SER A 1 100 ? 9.673 -5.028 9.902 1.00 91.12 100 SER A CA 1
ATOM 835 C C . SER A 1 100 ? 9.834 -5.185 8.387 1.00 91.12 100 SER A C 1
ATOM 837 O O . SER A 1 100 ? 10.959 -5.356 7.919 1.00 91.12 100 SER A O 1
ATOM 839 N N . THR A 1 101 ? 8.743 -5.118 7.626 1.00 89.50 101 THR A N 1
ATOM 840 C CA . THR A 1 101 ? 8.719 -5.373 6.183 1.00 89.50 101 THR A CA 1
ATOM 841 C C . THR A 1 101 ? 8.880 -4.070 5.413 1.00 89.50 101 THR A C 1
ATOM 843 O O . THR A 1 101 ? 8.087 -3.143 5.573 1.00 89.50 101 THR A O 1
ATOM 846 N N . SER A 1 102 ? 9.901 -4.001 4.562 1.00 91.75 102 SER A N 1
ATOM 847 C CA . SER A 1 102 ? 10.099 -2.888 3.631 1.00 91.75 102 SER A CA 1
ATOM 848 C C . SER A 1 102 ? 9.450 -3.211 2.294 1.00 91.75 102 SER A C 1
ATOM 850 O O . SER A 1 102 ? 9.689 -4.280 1.736 1.00 91.75 102 SER A O 1
ATOM 852 N N . ILE A 1 103 ? 8.678 -2.269 1.771 1.00 91.75 103 ILE A N 1
ATOM 853 C CA . ILE A 1 103 ? 8.006 -2.373 0.481 1.00 91.75 103 ILE A CA 1
ATOM 854 C C . ILE A 1 103 ? 8.581 -1.310 -0.448 1.00 91.75 103 ILE A C 1
ATOM 856 O O . ILE A 1 103 ? 8.764 -0.154 -0.051 1.00 91.75 103 ILE A O 1
ATOM 860 N N . LYS A 1 104 ? 8.868 -1.723 -1.681 1.00 92.81 104 LYS A N 1
ATOM 861 C CA . LYS A 1 104 ? 9.323 -0.862 -2.767 1.00 92.81 104 LYS A CA 1
ATOM 862 C C . LYS A 1 104 ? 8.563 -1.239 -4.039 1.00 92.81 104 LYS A C 1
ATOM 864 O O . LYS A 1 104 ? 8.582 -2.406 -4.413 1.00 92.81 104 LYS A O 1
ATOM 869 N N . GLY A 1 105 ? 7.940 -0.261 -4.683 1.00 91.25 105 GLY A N 1
ATOM 870 C CA . GLY A 1 105 ? 7.229 -0.405 -5.957 1.00 91.25 105 GLY A CA 1
ATOM 871 C C . GLY A 1 105 ? 7.204 0.923 -6.708 1.00 91.25 105 GLY A C 1
ATOM 872 O O . GLY A 1 105 ? 7.895 1.862 -6.296 1.00 91.25 105 GLY A O 1
ATOM 873 N N . LEU A 1 106 ? 6.421 1.022 -7.779 1.00 94.25 106 LEU A N 1
ATOM 874 C CA . LEU A 1 106 ? 6.147 2.305 -8.422 1.00 94.25 106 LEU A CA 1
ATOM 875 C C . LEU A 1 106 ? 4.948 2.972 -7.748 1.00 94.25 106 LEU A C 1
ATOM 877 O O . LEU A 1 106 ? 4.033 2.304 -7.273 1.00 94.25 106 LEU A O 1
ATOM 881 N N . LEU A 1 107 ? 4.944 4.302 -7.695 1.00 89.62 107 LEU A N 1
ATOM 882 C CA . LEU A 1 107 ? 3.790 5.060 -7.210 1.00 89.62 107 LEU A CA 1
ATOM 883 C C . LEU A 1 107 ? 2.573 4.865 -8.121 1.00 89.62 107 LEU A C 1
ATOM 885 O O . LEU A 1 107 ? 1.456 4.802 -7.623 1.00 89.62 107 LEU A O 1
ATOM 889 N N . ALA A 1 108 ? 2.808 4.694 -9.423 1.00 93.81 108 ALA A N 1
ATOM 890 C CA . ALA A 1 108 ? 1.781 4.398 -10.418 1.00 93.81 108 ALA A CA 1
ATOM 891 C C . ALA A 1 108 ? 1.015 3.090 -10.150 1.00 93.81 108 ALA A C 1
ATOM 893 O O . ALA A 1 108 ? -0.118 2.948 -10.592 1.00 93.81 108 ALA A O 1
ATOM 894 N N . ASP A 1 109 ? 1.621 2.148 -9.420 1.00 96.06 109 ASP A N 1
ATOM 895 C CA . ASP A 1 109 ? 0.995 0.865 -9.097 1.00 96.06 109 ASP A CA 1
ATOM 896 C C . ASP A 1 109 ? 0.006 0.985 -7.921 1.00 96.06 109 ASP A C 1
ATOM 898 O O . ASP A 1 109 ? -0.797 0.077 -7.685 1.00 96.06 109 ASP A O 1
ATOM 902 N N . PHE A 1 110 ? 0.056 2.082 -7.151 1.00 94.69 110 PHE A N 1
ATOM 903 C CA . PHE A 1 110 ? -0.836 2.298 -6.013 1.00 94.69 110 PHE A CA 1
ATOM 904 C C . PHE A 1 110 ? -2.271 2.536 -6.479 1.00 94.69 110 PHE A C 1
ATOM 906 O O . PHE A 1 110 ? -2.519 3.379 -7.330 1.00 94.69 110 PHE A O 1
ATOM 913 N N . GLY A 1 111 ? -3.221 1.810 -5.892 1.00 92.94 111 GLY A N 1
ATOM 914 C CA . GLY A 1 111 ? -4.630 1.848 -6.288 1.00 92.94 111 GLY A CA 1
ATOM 915 C C . GLY A 1 111 ? -4.980 0.901 -7.438 1.00 92.94 111 GLY A C 1
ATOM 916 O O . GLY A 1 111 ? -6.140 0.516 -7.530 1.00 92.94 111 GLY A O 1
ATOM 917 N N . GLU A 1 112 ? -3.991 0.456 -8.219 1.00 95.31 112 GLU A N 1
ATOM 918 C CA . GLU A 1 112 ? -4.175 -0.462 -9.351 1.00 95.31 112 GLU A CA 1
ATOM 919 C C . GLU A 1 112 ? -3.773 -1.900 -9.004 1.00 95.31 112 GLU A C 1
ATOM 921 O O . GLU A 1 112 ? -4.614 -2.789 -9.027 1.00 95.31 112 GLU A O 1
ATOM 926 N N . THR A 1 113 ? -2.503 -2.132 -8.651 1.00 97.00 113 THR A N 1
ATOM 927 C CA . THR A 1 113 ? -1.987 -3.465 -8.274 1.00 97.00 113 THR A CA 1
ATOM 928 C C . THR A 1 113 ? -1.448 -3.508 -6.847 1.00 97.00 113 THR A C 1
ATOM 930 O O . THR A 1 113 ? -1.247 -4.589 -6.294 1.00 97.00 113 THR A O 1
ATOM 933 N N . ILE A 1 114 ? -1.236 -2.350 -6.216 1.00 96.75 114 ILE A N 1
ATOM 934 C CA . ILE A 1 114 ? -0.855 -2.207 -4.810 1.00 96.75 114 ILE A CA 1
ATOM 935 C C . ILE A 1 114 ? -2.002 -1.535 -4.055 1.00 96.75 114 ILE A C 1
ATOM 937 O O . ILE A 1 114 ? -2.296 -0.357 -4.262 1.00 96.75 114 ILE A O 1
ATOM 941 N N . HIS A 1 115 ? -2.598 -2.249 -3.103 1.00 96.75 115 HIS A N 1
ATOM 942 C CA . HIS A 1 115 ? -3.706 -1.745 -2.292 1.00 96.75 115 HIS A CA 1
ATOM 943 C C . HIS A 1 115 ? -3.368 -1.786 -0.805 1.00 96.75 115 HIS A C 1
ATOM 945 O O . HIS A 1 115 ? -2.906 -2.802 -0.284 1.00 96.75 115 HIS A O 1
ATOM 951 N N . LEU A 1 116 ? -3.651 -0.691 -0.101 1.00 94.88 116 LEU A N 1
ATOM 952 C CA . LEU A 1 116 ? -3.518 -0.591 1.349 1.00 94.88 116 LEU A CA 1
ATOM 953 C C . LEU A 1 116 ? -4.906 -0.562 1.992 1.00 94.88 116 LEU A C 1
ATOM 955 O O . LEU A 1 116 ? -5.733 0.280 1.662 1.00 94.88 116 LEU A O 1
ATOM 959 N N . ALA A 1 117 ? -5.144 -1.464 2.937 1.00 94.50 117 ALA A N 1
ATOM 960 C CA . ALA A 1 117 ? -6.410 -1.595 3.647 1.00 94.50 117 ALA A CA 1
ATOM 961 C C . ALA A 1 117 ? -6.193 -1.757 5.156 1.00 94.50 117 ALA A C 1
ATOM 963 O O . ALA A 1 117 ? -5.067 -1.927 5.634 1.00 94.50 117 ALA A O 1
ATOM 964 N N . LYS A 1 118 ? -7.290 -1.734 5.920 1.00 92.81 118 LYS A N 1
ATOM 965 C CA . LYS A 1 118 ? -7.278 -1.929 7.373 1.00 92.81 118 LYS A CA 1
ATOM 966 C C . LYS A 1 118 ? -8.235 -3.045 7.776 1.00 92.81 118 LYS A C 1
ATOM 968 O O . LYS A 1 118 ? -9.402 -3.035 7.399 1.00 92.81 118 LYS A O 1
ATOM 973 N N . ILE A 1 119 ? -7.750 -3.995 8.573 1.00 91.69 119 ILE A N 1
ATOM 974 C CA . ILE A 1 119 ? -8.551 -5.081 9.158 1.00 91.69 119 ILE A CA 1
ATOM 975 C C . ILE A 1 119 ? -8.184 -5.184 10.637 1.00 91.69 119 ILE A C 1
ATOM 977 O O . ILE A 1 119 ? -7.007 -5.277 10.975 1.00 91.69 119 ILE A O 1
ATOM 981 N N . ASN A 1 120 ? -9.176 -5.152 11.535 1.00 90.38 120 ASN A N 1
ATOM 982 C CA . ASN A 1 120 ? -8.968 -5.232 12.991 1.00 90.38 120 ASN A CA 1
ATOM 983 C C . ASN A 1 120 ? -7.909 -4.237 13.514 1.00 90.38 120 ASN A C 1
ATOM 985 O O . ASN A 1 120 ? -7.035 -4.592 14.304 1.00 90.38 120 ASN A O 1
ATOM 989 N N . ASN A 1 121 ? -7.973 -2.989 13.038 1.00 88.56 121 ASN A N 1
ATOM 990 C CA . ASN A 1 121 ? -7.038 -1.908 13.366 1.00 88.56 121 ASN A CA 1
ATOM 991 C C . ASN A 1 121 ? -5.569 -2.151 12.958 1.00 88.56 121 ASN A C 1
ATOM 993 O O . ASN A 1 121 ? -4.667 -1.489 13.468 1.00 88.56 121 ASN A O 1
ATOM 997 N N . ARG A 1 122 ? -5.320 -3.083 12.034 1.00 89.69 122 ARG A N 1
ATOM 998 C CA . ARG A 1 122 ? -4.004 -3.347 11.442 1.00 89.69 122 ARG A CA 1
ATOM 999 C C . ARG A 1 122 ? -4.015 -3.034 9.959 1.00 89.69 122 ARG A C 1
ATOM 1001 O O . ARG A 1 122 ? -5.016 -3.280 9.291 1.00 89.69 122 ARG A O 1
ATOM 1008 N N . TYR A 1 123 ? -2.886 -2.548 9.461 1.00 91.94 123 TYR A N 1
ATOM 1009 C CA . TYR A 1 123 ? -2.688 -2.327 8.036 1.00 91.94 123 TYR A CA 1
ATOM 1010 C C . TYR A 1 123 ? -2.407 -3.644 7.318 1.00 91.94 123 TYR A C 1
ATOM 1012 O O . TYR A 1 123 ? -1.634 -4.476 7.798 1.00 91.94 123 TYR A O 1
ATOM 1020 N N . VAL A 1 124 ? -3.035 -3.817 6.163 1.00 94.50 124 VAL A N 1
ATOM 1021 C CA . VAL A 1 124 ? -2.836 -4.942 5.254 1.00 94.50 124 VAL A CA 1
ATOM 1022 C C . VAL A 1 124 ? -2.492 -4.362 3.893 1.00 94.50 124 VAL A C 1
ATOM 1024 O O . VAL A 1 124 ? -3.233 -3.530 3.378 1.00 94.50 124 VAL A O 1
ATOM 1027 N N . LEU A 1 125 ? -1.370 -4.800 3.328 1.00 94.81 125 LEU A N 1
ATOM 1028 C CA . LEU A 1 125 ? -0.995 -4.481 1.959 1.00 94.81 125 LEU A CA 1
ATOM 1029 C C . LEU A 1 125 ? -1.283 -5.694 1.076 1.00 94.81 125 LEU A C 1
ATOM 1031 O O . LEU A 1 125 ? -0.851 -6.803 1.397 1.00 94.81 125 LEU A O 1
ATOM 1035 N N . LEU A 1 126 ? -2.010 -5.478 -0.013 1.00 96.19 126 LEU A N 1
ATOM 1036 C CA . LEU A 1 126 ? -2.257 -6.463 -1.056 1.00 96.19 126 LEU A CA 1
ATOM 1037 C C . LEU A 1 126 ? -1.488 -6.035 -2.302 1.00 96.19 126 LEU A C 1
ATOM 1039 O O . LEU A 1 126 ? -1.512 -4.860 -2.661 1.00 96.19 126 LEU A O 1
ATOM 1043 N N . ILE A 1 127 ? -0.794 -6.987 -2.922 1.00 96.19 127 ILE A N 1
ATOM 1044 C CA . ILE A 1 127 ? -0.045 -6.778 -4.161 1.00 96.19 127 ILE A CA 1
ATOM 1045 C C . ILE A 1 127 ? -0.490 -7.853 -5.150 1.00 96.19 127 ILE A C 1
ATOM 1047 O O . ILE A 1 127 ? -0.399 -9.044 -4.840 1.00 96.19 127 ILE A O 1
ATOM 1051 N N . GLU A 1 128 ? -0.976 -7.432 -6.311 1.00 96.00 128 GLU A N 1
ATOM 1052 C CA . GLU A 1 128 ? -1.321 -8.300 -7.433 1.00 96.00 128 GLU A CA 1
ATOM 1053 C C . GLU A 1 128 ? -0.120 -8.466 -8.374 1.00 96.00 128 GLU A C 1
ATOM 1055 O O . GLU A 1 128 ? 0.618 -7.519 -8.640 1.00 96.00 128 GLU A O 1
ATOM 1060 N N . ALA A 1 129 ? 0.103 -9.689 -8.859 1.00 95.69 129 ALA A N 1
ATOM 1061 C CA . ALA A 1 129 ? 1.153 -9.993 -9.824 1.00 95.69 129 ALA A CA 1
ATOM 1062 C C . ALA A 1 129 ? 0.821 -11.261 -10.619 1.00 95.69 129 ALA A C 1
ATOM 1064 O O . ALA A 1 129 ? 0.298 -12.229 -10.067 1.00 95.69 129 ALA A O 1
ATOM 1065 N N . ASP A 1 130 ? 1.231 -11.298 -11.888 1.00 95.06 130 ASP A N 1
ATOM 1066 C CA . ASP A 1 130 ? 1.078 -12.483 -12.745 1.00 95.06 130 ASP A CA 1
ATOM 1067 C C . ASP A 1 130 ? 2.059 -13.609 -12.390 1.00 95.06 130 ASP A C 1
ATOM 1069 O O . ASP A 1 130 ? 1.802 -14.790 -12.635 1.00 95.06 130 ASP A O 1
ATOM 1073 N N . THR A 1 131 ? 3.231 -13.252 -11.856 1.00 94.44 131 THR A N 1
ATOM 1074 C CA . THR A 1 131 ? 4.310 -14.201 -11.566 1.00 94.44 131 THR A CA 1
ATOM 1075 C C . THR A 1 131 ? 5.054 -13.835 -10.289 1.00 94.44 131 THR A C 1
ATOM 1077 O O . THR A 1 131 ? 5.141 -12.670 -9.910 1.00 94.44 131 THR A O 1
ATOM 1080 N N . ILE A 1 132 ? 5.625 -14.849 -9.637 1.00 93.69 132 ILE A N 1
ATOM 1081 C CA . ILE A 1 132 ? 6.479 -14.694 -8.458 1.00 93.69 132 ILE A CA 1
ATOM 1082 C C . ILE A 1 132 ? 7.882 -15.168 -8.833 1.00 93.69 132 ILE A C 1
ATOM 1084 O O . ILE A 1 132 ? 8.053 -16.280 -9.334 1.00 93.69 132 ILE A O 1
ATOM 1088 N N . LEU A 1 133 ? 8.885 -14.328 -8.577 1.00 92.69 133 LEU A N 1
ATOM 1089 C CA . LEU A 1 133 ? 10.295 -14.645 -8.788 1.00 92.69 133 LEU A CA 1
ATOM 1090 C C . LEU A 1 133 ? 11.035 -14.620 -7.453 1.00 92.69 133 LEU A C 1
ATOM 1092 O O . LEU A 1 133 ? 10.856 -13.711 -6.646 1.00 92.69 133 LEU A O 1
ATOM 1096 N N . PHE A 1 134 ? 11.899 -15.610 -7.248 1.00 92.94 134 PHE A N 1
ATOM 1097 C CA . PHE A 1 134 ? 12.771 -15.694 -6.083 1.00 92.94 134 PHE A CA 1
ATOM 1098 C C . PHE A 1 134 ? 14.213 -15.387 -6.486 1.00 92.94 134 PHE A C 1
ATOM 1100 O O . PHE A 1 134 ? 14.657 -15.720 -7.588 1.00 92.94 134 PHE A O 1
ATOM 1107 N N . GLU A 1 135 ? 14.960 -14.752 -5.583 1.00 90.19 135 GLU A N 1
ATOM 1108 C CA . GLU A 1 135 ? 16.407 -14.621 -5.739 1.00 90.19 135 GLU A CA 1
ATOM 1109 C C . GLU A 1 135 ? 17.096 -15.995 -5.667 1.00 90.19 135 GLU A C 1
ATOM 1111 O O . GLU A 1 135 ? 16.517 -16.990 -5.231 1.00 90.19 135 GLU A O 1
ATOM 1116 N N . LYS A 1 136 ? 18.366 -16.066 -6.086 1.00 88.44 136 LYS A N 1
ATOM 1117 C CA . LYS A 1 136 ? 19.135 -17.317 -6.038 1.00 88.44 136 LYS A CA 1
ATOM 1118 C C . LYS A 1 136 ? 19.220 -17.854 -4.606 1.00 88.44 136 LYS A C 1
ATOM 1120 O O . LYS A 1 136 ? 19.762 -17.197 -3.722 1.00 88.44 136 LYS A O 1
ATOM 1125 N N . GLY A 1 137 ? 18.783 -19.093 -4.419 1.00 91.62 137 GLY A N 1
ATOM 1126 C CA . GLY A 1 137 ? 18.754 -19.781 -3.134 1.00 91.62 137 GLY A CA 1
ATOM 1127 C C . GLY A 1 137 ? 17.732 -20.912 -3.170 1.00 91.62 137 GLY A C 1
ATOM 1128 O O . GLY A 1 137 ? 17.238 -21.253 -4.239 1.00 91.62 137 GLY A O 1
ATOM 1129 N N . PHE A 1 138 ? 17.445 -21.490 -2.006 1.00 89.44 138 PHE A N 1
ATOM 1130 C CA . PHE A 1 138 ? 16.317 -22.400 -1.828 1.00 89.44 138 PHE A CA 1
ATOM 1131 C C . PHE A 1 138 ? 15.521 -21.949 -0.607 1.00 89.44 138 PHE A C 1
ATOM 1133 O O . PHE A 1 138 ? 16.081 -21.810 0.485 1.00 89.44 138 PHE A O 1
ATOM 1140 N N . SER A 1 139 ? 14.223 -21.745 -0.779 1.00 92.06 139 SER A N 1
ATOM 1141 C CA . SER A 1 139 ? 13.274 -21.390 0.264 1.00 92.06 139 SER A CA 1
ATOM 1142 C C . SER A 1 139 ? 12.065 -22.325 0.204 1.00 92.06 139 SER A C 1
ATOM 1144 O O . SER A 1 139 ? 11.478 -22.502 -0.861 1.00 92.06 139 SER A O 1
ATOM 1146 N N . PRO A 1 140 ? 11.618 -22.906 1.334 1.00 93.81 140 PRO A N 1
ATOM 1147 C CA . PRO A 1 140 ? 10.438 -23.772 1.351 1.00 93.81 140 PRO A CA 1
ATOM 1148 C C . PRO A 1 140 ? 9.166 -23.117 0.791 1.00 93.81 140 PRO A C 1
ATOM 1150 O O . PRO A 1 140 ? 8.279 -23.822 0.317 1.00 93.81 140 PRO A O 1
ATOM 1153 N N . ILE A 1 141 ? 9.078 -21.780 0.828 1.00 94.75 141 ILE A N 1
ATOM 1154 C CA . ILE A 1 141 ? 7.938 -21.027 0.287 1.00 94.75 141 ILE A CA 1
ATOM 1155 C C . ILE A 1 141 ? 7.772 -21.215 -1.229 1.00 94.75 141 ILE A C 1
ATOM 1157 O O . ILE A 1 141 ? 6.662 -21.082 -1.727 1.00 94.75 141 ILE A O 1
ATOM 1161 N N . GLU A 1 142 ? 8.831 -21.596 -1.951 1.00 94.88 142 GLU A N 1
ATOM 1162 C CA . GLU A 1 142 ? 8.778 -21.892 -3.391 1.00 94.88 142 GLU A CA 1
ATOM 1163 C C . GLU A 1 142 ? 7.822 -23.052 -3.722 1.00 94.88 142 GLU A C 1
ATOM 1165 O O . GLU A 1 142 ? 7.340 -23.162 -4.845 1.00 94.88 142 GLU A O 1
ATOM 1170 N N . PHE A 1 143 ? 7.509 -23.905 -2.739 1.00 95.50 143 PHE A N 1
ATOM 1171 C CA . PHE A 1 143 ? 6.562 -25.016 -2.869 1.00 95.50 143 PHE A CA 1
ATOM 1172 C C . PHE A 1 143 ? 5.185 -24.713 -2.264 1.00 95.50 143 PHE A C 1
ATOM 1174 O O . PHE A 1 143 ? 4.342 -25.608 -2.158 1.00 95.50 143 PHE A O 1
ATOM 1181 N N . HIS A 1 144 ? 4.946 -23.480 -1.814 1.00 95.69 144 HIS A N 1
ATOM 1182 C CA . HIS A 1 144 ? 3.663 -23.098 -1.246 1.00 95.69 144 HIS A CA 1
ATOM 1183 C C . HIS A 1 144 ? 2.578 -23.122 -2.325 1.00 95.69 144 HIS A C 1
ATOM 1185 O O . HIS A 1 144 ? 2.709 -22.498 -3.373 1.00 95.69 144 HIS A O 1
ATOM 1191 N N . LYS A 1 145 ? 1.483 -23.829 -2.043 1.00 96.56 145 LYS A N 1
ATOM 1192 C CA . LYS A 1 145 ? 0.234 -23.709 -2.790 1.00 96.56 145 LYS A CA 1
ATOM 1193 C C . LYS A 1 145 ? -0.593 -22.594 -2.136 1.00 96.56 145 LYS A C 1
ATOM 1195 O O . LYS A 1 145 ? -1.021 -22.817 -1.003 1.00 96.56 145 LYS A O 1
ATOM 1200 N N . PRO A 1 146 ? -0.811 -21.444 -2.801 1.00 95.19 146 PRO A N 1
ATOM 1201 C CA . PRO A 1 146 ? -1.589 -20.354 -2.225 1.00 95.19 146 PRO A CA 1
ATOM 1202 C C . PRO A 1 146 ? -3.030 -20.774 -1.924 1.00 95.19 146 PRO A C 1
ATOM 1204 O O . PRO A 1 146 ? -3.647 -21.509 -2.702 1.00 95.19 146 PRO A O 1
ATOM 1207 N N . ASP A 1 147 ? -3.546 -20.294 -0.794 1.00 96.81 147 ASP A N 1
ATOM 1208 C CA . ASP A 1 147 ? -4.974 -20.340 -0.474 1.00 96.81 147 ASP A CA 1
ATOM 1209 C C . ASP A 1 147 ? -5.731 -19.276 -1.295 1.00 96.81 147 ASP A C 1
ATOM 1211 O O . ASP A 1 147 ? -5.133 -18.329 -1.810 1.00 96.81 147 ASP A O 1
ATOM 1215 N N . ASP A 1 148 ? -7.057 -19.406 -1.393 1.00 97.31 148 ASP A N 1
ATOM 1216 C CA . ASP A 1 148 ? -7.896 -18.355 -1.981 1.00 97.31 148 ASP A CA 1
ATOM 1217 C C . ASP A 1 148 ? -7.831 -17.068 -1.139 1.00 97.31 148 ASP A C 1
ATOM 1219 O O . ASP A 1 148 ? -7.835 -17.117 0.098 1.00 97.31 148 ASP A O 1
ATOM 1223 N N . LEU A 1 149 ? -7.806 -15.903 -1.796 1.00 96.12 149 LEU A N 1
ATOM 1224 C CA . LEU A 1 149 ? -7.653 -14.616 -1.116 1.00 96.12 149 LEU A CA 1
ATOM 1225 C C . LEU A 1 149 ? -8.737 -14.392 -0.053 1.00 96.12 149 LEU A C 1
ATOM 1227 O O . LEU A 1 149 ? -8.423 -13.971 1.063 1.00 96.12 149 LEU A O 1
ATOM 1231 N N . HIS A 1 150 ? -10.000 -14.710 -0.345 1.00 95.94 150 HIS A N 1
ATOM 1232 C CA . HIS A 1 150 ? -11.091 -14.498 0.606 1.00 95.94 150 HIS A CA 1
ATOM 1233 C C . HIS A 1 150 ? -10.933 -15.372 1.854 1.00 95.94 150 HIS A C 1
ATOM 1235 O O . HIS A 1 150 ? -11.241 -14.919 2.958 1.00 95.94 150 HIS A O 1
ATOM 1241 N N . GLN A 1 151 ? -10.388 -16.583 1.710 1.00 96.50 151 GLN A N 1
ATOM 1242 C CA . GLN A 1 151 ? -10.089 -17.462 2.846 1.00 96.50 151 GLN A CA 1
ATOM 1243 C C . GLN A 1 151 ? -8.991 -16.874 3.738 1.00 96.50 151 GLN A C 1
ATOM 1245 O O . GLN A 1 151 ? -9.089 -16.927 4.969 1.00 96.50 151 GLN A O 1
ATOM 1250 N N . VAL A 1 152 ? -7.958 -16.276 3.138 1.00 95.44 152 VAL A N 1
ATOM 1251 C CA . VAL A 1 152 ? -6.887 -15.594 3.879 1.00 95.44 152 VAL A CA 1
ATOM 1252 C C . VAL A 1 152 ? -7.443 -14.391 4.639 1.00 95.44 152 VAL A C 1
ATOM 1254 O O . VAL A 1 152 ? -7.171 -14.250 5.834 1.00 95.44 152 VAL A O 1
ATOM 1257 N N . ILE A 1 153 ? -8.266 -13.563 3.989 1.00 94.69 153 ILE A N 1
ATOM 1258 C CA . ILE A 1 153 ? -8.916 -12.408 4.622 1.00 94.69 153 ILE A CA 1
ATOM 1259 C C . ILE A 1 153 ? -9.800 -12.855 5.789 1.00 94.69 153 ILE A C 1
ATOM 1261 O O . ILE A 1 153 ? -9.645 -12.341 6.894 1.00 94.69 153 ILE A O 1
ATOM 1265 N N . GLU A 1 154 ? -10.652 -13.867 5.603 1.00 94.00 154 GLU A N 1
ATOM 1266 C CA . GLU A 1 154 ? -11.512 -14.394 6.669 1.00 94.00 154 GLU A CA 1
ATOM 1267 C C . GLU A 1 154 ? -10.694 -14.903 7.868 1.00 94.00 154 GLU A C 1
ATOM 1269 O O . GLU A 1 154 ? -11.031 -14.638 9.028 1.00 94.00 154 GLU A O 1
ATOM 1274 N N . LYS A 1 155 ? -9.582 -15.598 7.605 1.00 93.38 155 LYS A N 1
ATOM 1275 C CA . LYS A 1 155 ? -8.662 -16.080 8.641 1.00 93.38 155 LYS A CA 1
ATOM 1276 C C . LYS A 1 155 ? -8.017 -14.931 9.419 1.00 93.38 155 LYS A C 1
ATOM 1278 O O . LYS A 1 155 ? -7.886 -15.038 10.639 1.00 93.38 155 LYS A O 1
ATOM 1283 N N . ILE A 1 156 ? -7.627 -13.846 8.748 1.00 92.69 156 ILE A N 1
ATOM 1284 C CA . ILE A 1 156 ? -7.081 -12.640 9.392 1.00 92.69 156 ILE A CA 1
ATOM 1285 C C . ILE A 1 156 ? -8.165 -11.949 10.226 1.00 92.69 156 ILE A C 1
ATOM 1287 O O . ILE A 1 156 ? -7.922 -11.620 11.386 1.00 92.69 156 ILE A O 1
ATOM 1291 N N . SER A 1 157 ? -9.373 -11.787 9.683 1.00 90.56 157 SER A N 1
ATOM 1292 C CA . SER A 1 157 ? -10.498 -11.145 10.372 1.00 90.56 157 SER A CA 1
ATOM 1293 C C . SER A 1 157 ? -10.923 -11.892 11.637 1.00 90.56 157 SER A C 1
ATOM 1295 O O . SER A 1 157 ? -11.238 -11.256 12.640 1.00 90.56 157 SER A O 1
ATOM 1297 N N . LYS A 1 158 ? -10.897 -13.231 11.624 1.00 91.31 158 LYS A N 1
ATOM 1298 C CA . LYS A 1 158 ? -11.226 -14.070 12.792 1.00 91.31 158 LYS A CA 1
ATOM 1299 C C . LYS A 1 158 ? -10.104 -14.163 13.822 1.00 91.31 158 LYS A C 1
ATOM 1301 O O . LYS A 1 158 ? -10.327 -14.681 14.916 1.00 91.31 158 LYS A O 1
ATOM 1306 N N . LYS A 1 159 ? -8.893 -13.710 13.494 1.00 88.06 159 LYS A N 1
ATOM 1307 C CA . LYS A 1 159 ? -7.765 -13.769 14.419 1.00 88.06 159 LYS A CA 1
ATOM 1308 C C . LYS A 1 159 ? -8.005 -12.783 15.561 1.00 88.06 159 LYS A C 1
ATOM 1310 O O . LYS A 1 159 ? -7.970 -11.571 15.362 1.00 88.06 159 LYS A O 1
ATOM 1315 N N . SER A 1 160 ? -8.223 -13.304 16.768 1.00 69.06 160 SER A N 1
ATOM 1316 C CA . SER A 1 160 ? -8.219 -12.488 17.978 1.00 69.06 160 SER A CA 1
ATOM 1317 C C . SER A 1 160 ? -6.792 -12.028 18.242 1.00 69.06 160 SER A C 1
ATOM 1319 O O . SER A 1 160 ? -5.898 -12.836 18.504 1.00 69.06 160 SER A O 1
ATOM 1321 N N . TYR A 1 161 ? -6.569 -10.726 18.156 1.00 65.50 161 TYR A N 1
ATOM 1322 C CA . TYR A 1 161 ? -5.344 -10.131 18.652 1.00 65.50 161 TYR A CA 1
ATOM 1323 C C . TYR A 1 161 ? -5.583 -9.818 20.124 1.00 65.50 161 TYR A C 1
ATOM 1325 O O . TYR A 1 161 ? -6.327 -8.894 20.440 1.00 65.50 161 TYR A O 1
ATOM 1333 N N . GLU A 1 162 ? -5.006 -10.616 21.024 1.00 57.56 162 GLU A N 1
ATOM 1334 C CA . GLU A 1 162 ? -4.908 -10.196 22.420 1.00 57.56 162 GLU A CA 1
ATOM 1335 C C . GLU A 1 162 ? -4.157 -8.862 22.434 1.00 57.56 162 GLU A C 1
ATOM 1337 O O . GLU A 1 162 ? -3.088 -8.726 21.827 1.00 57.56 162 GLU A O 1
ATOM 1342 N N . ALA A 1 163 ? -4.768 -7.844 23.039 1.00 47.88 163 ALA A N 1
ATOM 1343 C CA . ALA A 1 163 ? -4.095 -6.582 23.255 1.00 47.88 163 ALA A CA 1
ATOM 1344 C C . ALA A 1 163 ? -2.893 -6.873 24.157 1.00 47.88 163 ALA A C 1
ATOM 1346 O O . ALA A 1 163 ? -3.062 -7.230 25.321 1.00 47.88 163 ALA A O 1
ATOM 1347 N N . ASN A 1 164 ? -1.682 -6.745 23.615 1.00 42.81 164 ASN A N 1
ATOM 1348 C CA . ASN A 1 164 ? -0.492 -6.632 24.442 1.00 42.81 164 ASN A CA 1
ATOM 1349 C C . ASN A 1 164 ? -0.592 -5.293 25.175 1.00 42.81 164 ASN A C 1
ATOM 1351 O O . ASN A 1 164 ? -0.153 -4.261 24.671 1.00 42.81 164 ASN A O 1
ATOM 1355 N N . THR A 1 165 ? -1.239 -5.316 26.334 1.00 36.09 165 THR A N 1
ATOM 1356 C CA . THR A 1 165 ? -1.180 -4.256 27.331 1.00 36.09 165 THR A CA 1
ATOM 1357 C C . THR A 1 165 ? 0.249 -4.254 27.873 1.00 36.09 165 THR A C 1
ATOM 1359 O O . THR A 1 165 ? 0.614 -5.145 28.641 1.00 36.09 165 THR A O 1
ATOM 1362 N N . PHE A 1 166 ? 1.070 -3.313 27.412 1.00 38.56 166 PHE A N 1
ATOM 1363 C CA . PHE A 1 166 ? 2.321 -2.937 28.071 1.00 38.56 166 PHE A CA 1
ATOM 1364 C C . PHE A 1 166 ? 2.103 -1.631 28.827 1.00 38.56 166 PHE A C 1
ATOM 1366 O O . PHE A 1 166 ? 1.424 -0.744 28.261 1.00 38.56 166 PHE A O 1
#

Secondary structure (DSSP, 8-state):
-----SSSHHHHTTTTS---SS-HHHHHHHHHHHHHHHHHHHHS-TT-HHHHHHHHHHHHHHH-S-------S-HHHHHHHHHHHHHH-TTPEEEEEETTEEEEEEGGGBTTTEEEEEETTEEEEEE--S-----SS--GGGG--PPPHHHHHHHHHT--------

InterPro domains:
  IPR025006 Protein of unknown function DUF3900 [PF13039] (1-61)
  IPR025012 Domain of unknown function DUF3898 [PF13037] (68-156)

Solvent-accessible surface area (backbone atoms only — not comparable to full-atom values): 10874 Å² total; per-residue (Å²): 140,79,90,88,84,75,74,75,70,64,56,67,69,52,68,80,70,66,85,61,76,78,43,75,65,49,55,50,47,53,53,53,50,52,49,52,51,52,50,46,65,74,77,37,58,98,84,36,69,68,41,53,54,49,53,52,50,48,55,53,52,75,72,41,90,71,88,72,92,77,88,81,69,55,64,66,57,53,39,62,57,44,44,66,52,33,74,74,41,67,78,42,69,34,73,53,69,61,89,92,46,77,48,77,51,47,48,75,36,43,74,75,40,34,42,81,47,75,57,95,95,37,83,44,79,48,74,67,73,97,74,87,86,79,77,96,77,87,60,80,68,83,74,60,78,83,75,59,68,68,60,53,51,52,54,57,72,70,52,81,75,78,80,82,83,124

Nearest PDB structures (foldseek):
  2dk6-assembly1_A  TM=3.179E-01  e=1.539E+00  Homo sapiens
  8pv3-assembly1_Cg  TM=2.568E-01  e=9.516E+00  Thermochaetoides thermophila DSM 1495

Foldseek 3Di:
DDDDDDPPVVVVVPVVDDPDDCPPVNVVLVLLLVLVLVVLVVPDDPPDPVSVVVNVVSVCVSPDPDDDDPPPDDQVSQQVSCVVVCVVPVQDWDWDDFPPDTDIDTSNCRPPQWDWDDAPNGIDIGGDDPDDDDDPDDDPCVPDDDDDPVVVVVVVNPDDDDPPPD

Mean predicted aligned error: 11.33 Å